Protein AF-A0A5Q4YEM4-F1 (afdb_monomer)

Foldseek 3Di:
DPPVVVVVVVPPDDDDDDDDDDDPVLPPDPPDPDPDPPDDPPDPPPPDDPDPDDPPPDPPPPPDDPPVVVVVCVPDPNDDDDDDDDDPVVVVVLVVPADVPGDSVNVVVVVVVVVVVVVVVVVVVSVVVVVVVVVCVVPVDDDDPVVVVVVVVVVVVVVCVVVVD

Mean predicted aligned error: 18.46 Å

Radius of gyration: 29.1 Å; Cα contacts (8 Å, |Δi|>4): 15; chains: 1; bounding box: 50×74×67 Å

Sequence (165 aa):
MQVSLIVHSHRQQLGPERRFPVPANWCPRPLQPTAGTIRAARKLSFILSAVGELAHAGADIWRLAPATQTQYIMNMKSAVIPQIRVEPELRAELESVLKPGETLTDFVEATVRSAIAFRRVQTAFHERAQAASEEYHRSGVATPVEAVLERLQGKLDAKRTKLGR

Secondary structure (DSSP, 8-state):
--SHHHHHTTSSS--S-------GGGSPPP----S-SSS-SS-SSSSSSS-SS-TTS-TTTTS---HHHHHHHHTS-----------HHHHHHHHHTPPTT--HHHHHHHHHHHHHHHHHHHHHHHHHHHHHHHHHHHH-----HHHHHHHHHHHHHHHHHHHT-

pLDDT: mean 71.56, std 24.93, range [30.62, 98.0]

Structure (mmCIF, N/CA/C/O backbone):
data_AF-A0A5Q4YEM4-F1
#
_entry.id   AF-A0A5Q4YEM4-F1
#
loop_
_atom_site.group_PDB
_atom_site.id
_atom_site.type_symbol
_atom_site.label_atom_id
_atom_site.label_alt_id
_atom_site.label_comp_id
_atom_site.label_asym_id
_atom_site.label_entity_id
_atom_site.label_seq_id
_atom_site.pdbx_PDB_ins_code
_atom_site.Cartn_x
_atom_site.Cartn_y
_atom_site.Cartn_z
_atom_site.occupancy
_atom_site.B_iso_or_equiv
_atom_site.auth_seq_id
_atom_site.auth_comp_id
_atom_site.auth_asym_id
_atom_site.auth_atom_id
_atom_site.pdbx_PDB_model_num
ATOM 1 N N . MET A 1 1 ? -2.338 -24.202 8.258 1.00 42.03 1 MET A N 1
ATOM 2 C CA . MET A 1 1 ? -2.752 -24.708 9.590 1.00 42.03 1 MET A CA 1
ATOM 3 C C . MET A 1 1 ? -1.785 -24.299 10.720 1.00 42.03 1 MET A C 1
ATOM 5 O O . MET A 1 1 ? -1.560 -25.082 11.626 1.00 42.03 1 MET A O 1
ATOM 9 N N . GLN A 1 2 ? -1.248 -23.066 10.736 1.00 41.59 2 GLN A N 1
ATOM 10 C CA . GLN A 1 2 ? -0.387 -22.588 11.844 1.00 41.59 2 GLN A CA 1
ATOM 11 C C . GLN A 1 2 ? -0.872 -21.292 12.522 1.00 41.59 2 GLN A C 1
ATOM 13 O O . GLN A 1 2 ? -0.432 -20.987 13.623 1.00 41.59 2 GLN A O 1
ATOM 18 N N . VAL A 1 3 ? -1.836 -20.566 11.941 1.00 36.28 3 VAL A N 1
ATOM 19 C CA . VAL A 1 3 ? -2.349 -19.307 12.526 1.00 36.28 3 VAL A CA 1
ATOM 20 C C . VAL A 1 3 ? -3.424 -19.554 13.602 1.00 36.28 3 VAL A C 1
ATOM 22 O O . VAL A 1 3 ? -3.610 -18.739 14.499 1.00 36.28 3 VAL A O 1
ATOM 25 N N . SER A 1 4 ? -4.086 -20.717 13.589 1.00 35.38 4 SER A N 1
ATOM 26 C CA . SER A 1 4 ? -5.119 -21.067 14.578 1.00 35.38 4 SER A CA 1
ATOM 27 C C . SER A 1 4 ? -4.565 -21.450 15.957 1.00 35.38 4 SER A C 1
ATOM 29 O O . SER A 1 4 ? -5.299 -21.352 16.940 1.00 35.38 4 SER A O 1
ATOM 31 N N . LEU A 1 5 ? -3.289 -21.852 16.059 1.00 34.88 5 LEU A N 1
ATOM 32 C CA . LEU A 1 5 ? -2.709 -22.303 17.332 1.00 34.88 5 LEU A CA 1
ATOM 33 C C . LEU A 1 5 ? -2.351 -21.152 18.285 1.00 34.88 5 LEU A C 1
ATOM 35 O O . LEU A 1 5 ? -2.429 -21.332 19.498 1.00 34.88 5 LEU A O 1
ATOM 39 N N . ILE A 1 6 ? -2.042 -19.959 17.766 1.00 39.66 6 ILE A N 1
ATOM 40 C CA . ILE A 1 6 ? -1.695 -18.798 18.605 1.00 39.66 6 ILE A CA 1
ATOM 41 C C . ILE A 1 6 ? -2.936 -18.246 19.327 1.00 39.66 6 ILE A C 1
ATOM 43 O O . ILE A 1 6 ? -2.851 -17.831 20.479 1.00 39.66 6 ILE A O 1
ATOM 47 N N . VAL A 1 7 ? -4.113 -18.306 18.695 1.00 44.16 7 VAL A N 1
ATOM 48 C CA . VAL A 1 7 ? -5.356 -17.755 19.268 1.00 44.16 7 VAL A CA 1
ATOM 49 C C . VAL A 1 7 ? -6.043 -18.734 20.230 1.00 44.16 7 VAL A C 1
ATOM 51 O O . VAL A 1 7 ? -6.673 -18.302 21.192 1.00 44.16 7 VAL A O 1
ATOM 54 N N . HIS A 1 8 ? -5.910 -20.052 20.033 1.00 36.00 8 HIS A N 1
ATOM 55 C CA . HIS A 1 8 ? -6.593 -21.034 20.890 1.00 36.00 8 HIS A CA 1
ATOM 56 C C . HIS A 1 8 ? -5.861 -21.359 22.198 1.00 36.00 8 HIS A C 1
ATOM 58 O O . HIS A 1 8 ? -6.528 -21.615 23.199 1.00 36.00 8 HIS A O 1
ATOM 64 N N . SER A 1 9 ? -4.525 -21.300 22.241 1.00 30.62 9 SER A N 1
ATOM 65 C CA . SER A 1 9 ? -3.789 -21.603 23.481 1.00 30.62 9 SER A CA 1
ATOM 66 C C . SER A 1 9 ? -3.907 -20.499 24.540 1.00 30.62 9 SER A C 1
ATOM 68 O O . SER A 1 9 ? -3.676 -20.758 25.717 1.00 30.62 9 SER A O 1
ATOM 70 N N . HIS A 1 10 ? -4.298 -19.283 24.147 1.00 34.16 10 HIS A N 1
ATOM 71 C CA . HIS A 1 10 ? -4.392 -18.124 25.041 1.00 34.16 10 HIS A CA 1
ATOM 72 C C . HIS A 1 10 ? -5.815 -17.866 25.580 1.00 34.16 10 HIS A C 1
ATOM 74 O O . HIS A 1 10 ? -6.051 -16.874 26.268 1.00 34.16 10 HIS A O 1
ATOM 80 N N . ARG A 1 11 ? -6.769 -18.757 25.265 1.00 41.03 11 ARG A N 1
ATOM 81 C CA . ARG A 1 11 ? -8.202 -18.626 25.588 1.00 41.03 11 ARG A CA 1
ATOM 82 C C . ARG A 1 11 ? -8.576 -19.118 26.994 1.00 41.03 11 ARG A C 1
ATOM 84 O O . ARG A 1 11 ? -9.630 -18.749 27.490 1.00 41.03 11 ARG A O 1
ATOM 91 N N . GLN A 1 12 ? -7.736 -19.923 27.652 1.00 37.47 12 GLN A N 1
ATOM 92 C CA . GLN A 1 12 ? -8.076 -20.551 28.942 1.00 37.47 12 GLN A CA 1
ATOM 93 C C . GLN A 1 12 ? -7.595 -19.806 30.204 1.00 37.47 12 GLN A C 1
ATOM 95 O O . GLN A 1 12 ? -7.765 -20.333 31.297 1.00 37.47 12 GLN A O 1
ATOM 100 N N . GLN A 1 13 ? -7.006 -18.604 30.112 1.00 39.69 13 GLN A N 1
ATOM 101 C CA . GLN A 1 13 ? -6.310 -18.014 31.275 1.00 39.69 13 GLN A CA 1
ATOM 102 C C . GLN A 1 13 ? -6.673 -16.588 31.710 1.00 39.69 13 GLN A C 1
ATOM 104 O O . GLN A 1 13 ? -6.055 -16.101 32.656 1.00 39.69 13 GLN A O 1
ATOM 109 N N . LEU A 1 14 ? -7.638 -15.888 31.111 1.00 39.97 14 LEU A N 1
ATOM 110 C CA . LEU A 1 14 ? -7.832 -14.468 31.442 1.00 39.97 14 LEU A CA 1
ATOM 111 C C . LEU A 1 14 ? -9.280 -14.158 31.835 1.00 39.97 14 LEU A C 1
ATOM 113 O O . LEU A 1 14 ? -10.164 -14.055 30.994 1.00 39.97 14 LEU A O 1
ATOM 117 N N . GLY A 1 15 ? -9.488 -14.044 33.152 1.00 36.62 15 GLY A N 1
ATOM 118 C CA . GLY A 1 15 ? -10.695 -13.500 33.775 1.00 36.62 15 GLY A CA 1
ATOM 119 C C . GLY A 1 15 ? -10.848 -11.980 33.571 1.00 36.62 15 GLY A C 1
ATOM 120 O O . GLY A 1 15 ? -9.995 -11.350 32.947 1.00 36.62 15 GLY A O 1
ATOM 121 N N . PRO A 1 16 ? -11.922 -11.377 34.108 1.00 39.47 16 PRO A N 1
ATOM 122 C CA . PRO A 1 16 ? -12.514 -10.137 33.585 1.00 39.47 16 PRO A CA 1
ATOM 123 C C . PRO A 1 16 ? -11.758 -8.817 33.840 1.00 39.47 16 PRO A C 1
ATOM 125 O O . PRO A 1 16 ? -12.246 -7.771 33.436 1.00 39.47 16 PRO A O 1
ATOM 128 N N . GLU A 1 17 ? -10.582 -8.817 34.469 1.00 43.53 17 GLU A N 1
ATOM 129 C CA . GLU A 1 17 ? -9.974 -7.587 35.010 1.00 43.53 17 GLU A CA 1
ATOM 130 C C . GLU A 1 17 ? -8.445 -7.550 34.860 1.00 43.53 17 GLU A C 1
ATOM 132 O O . GLU A 1 17 ? -7.721 -7.521 35.853 1.00 43.53 17 GLU A O 1
ATOM 137 N N . ARG A 1 18 ? -7.898 -7.565 33.630 1.00 43.19 18 ARG A N 1
ATOM 138 C CA . ARG A 1 18 ? -6.484 -7.185 33.417 1.00 43.19 18 ARG A CA 1
ATOM 139 C C . ARG A 1 18 ? -6.230 -6.390 32.134 1.00 43.19 18 ARG A C 1
ATOM 141 O O . ARG A 1 18 ? -6.162 -6.923 31.034 1.00 43.19 18 ARG A O 1
ATOM 148 N N . ARG A 1 19 ? -6.000 -5.093 32.365 1.00 44.91 19 ARG A N 1
ATOM 149 C CA . ARG A 1 19 ? -5.146 -4.138 31.638 1.00 44.91 19 ARG A CA 1
ATOM 150 C C . ARG A 1 19 ? -4.177 -4.835 30.664 1.00 44.91 19 ARG A C 1
ATOM 152 O O . ARG A 1 19 ? -3.261 -5.525 31.105 1.00 44.91 19 ARG A O 1
ATOM 159 N N . PHE A 1 20 ? -4.363 -4.631 29.358 1.00 41.72 20 PHE A N 1
ATOM 160 C CA . PHE A 1 20 ? -3.409 -5.088 28.343 1.00 41.72 20 PHE A CA 1
ATOM 161 C C . PHE A 1 20 ? -2.039 -4.433 28.594 1.00 41.72 20 PHE A C 1
ATOM 163 O O . PHE A 1 20 ? -1.951 -3.202 28.572 1.00 41.72 20 PHE A O 1
ATOM 170 N N . PRO A 1 21 ? -0.966 -5.205 28.845 1.00 43.59 21 PRO A N 1
ATOM 171 C CA . PRO A 1 21 ? 0.371 -4.642 28.927 1.00 43.59 21 PRO A CA 1
ATOM 172 C C . PRO A 1 21 ? 0.823 -4.254 27.513 1.00 43.59 21 PRO A C 1
ATOM 174 O O . PRO A 1 21 ? 1.083 -5.119 26.679 1.00 43.59 21 PRO A O 1
ATOM 177 N N . VAL A 1 22 ? 0.896 -2.951 27.232 1.00 51.44 22 VAL A N 1
ATOM 178 C CA . VAL A 1 22 ? 1.526 -2.438 26.007 1.00 51.44 22 VAL A CA 1
ATOM 179 C C . VAL A 1 22 ? 3.044 -2.597 26.172 1.00 51.44 22 VAL A C 1
ATOM 181 O O . VAL A 1 22 ? 3.603 -2.060 27.132 1.00 51.44 22 VAL A O 1
ATOM 184 N N . PRO A 1 23 ? 3.736 -3.356 25.306 1.00 45.03 23 PRO A N 1
ATOM 1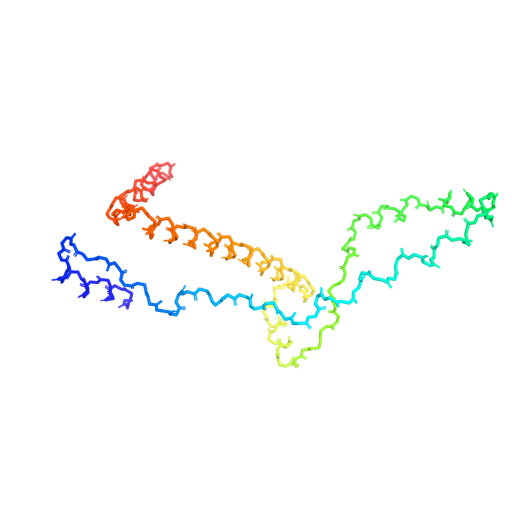85 C CA . PRO A 1 23 ? 5.175 -3.554 25.427 1.00 45.03 23 PRO A CA 1
ATOM 186 C C . PRO A 1 23 ? 5.929 -2.247 25.130 1.00 45.03 23 PRO A C 1
ATOM 188 O O . PRO A 1 23 ? 5.561 -1.486 24.238 1.00 45.03 23 PRO A O 1
ATOM 191 N N . ALA A 1 24 ? 7.010 -1.976 25.871 1.00 48.94 24 ALA A N 1
ATOM 192 C CA . ALA A 1 24 ? 7.738 -0.697 25.836 1.00 48.94 24 ALA A CA 1
ATOM 193 C C . ALA A 1 24 ? 8.311 -0.309 24.453 1.00 48.94 24 ALA A C 1
ATOM 195 O O . ALA A 1 24 ? 8.637 0.852 24.216 1.00 48.94 24 ALA A O 1
ATOM 196 N N . ASN A 1 25 ? 8.417 -1.263 23.525 1.00 51.84 25 ASN A N 1
ATOM 197 C CA . ASN A 1 25 ? 8.861 -1.045 22.147 1.00 51.84 25 ASN A CA 1
ATOM 198 C C . ASN A 1 25 ? 7.756 -0.520 21.207 1.00 51.84 25 ASN A C 1
ATOM 200 O O . ASN A 1 25 ? 8.048 -0.244 20.046 1.00 51.84 25 ASN A O 1
ATOM 204 N N . TRP A 1 26 ? 6.513 -0.398 21.683 1.00 45.00 26 TRP A N 1
ATOM 205 C CA . TRP A 1 26 ? 5.380 0.171 20.942 1.00 45.00 26 TRP A CA 1
ATOM 206 C C . TRP A 1 26 ? 5.171 1.667 21.203 1.00 45.00 26 TRP A C 1
ATOM 208 O O . TRP A 1 26 ? 4.361 2.291 20.522 1.00 45.00 26 TRP A O 1
ATOM 218 N N . CYS A 1 27 ? 5.927 2.271 22.126 1.00 42.03 27 CYS A N 1
ATOM 219 C CA . CYS A 1 27 ? 6.023 3.725 22.206 1.00 42.03 27 CYS A CA 1
ATOM 220 C C . CYS A 1 27 ? 6.849 4.232 21.012 1.00 42.03 27 CYS A C 1
ATOM 222 O O . CYS A 1 27 ? 8.035 3.890 20.918 1.00 42.03 27 CYS A O 1
ATOM 224 N N . PRO A 1 28 ? 6.288 5.049 20.099 1.00 45.97 28 PRO A N 1
ATOM 225 C CA . PRO A 1 28 ? 7.100 5.698 19.085 1.00 45.97 28 PRO A CA 1
ATOM 226 C C . PRO A 1 28 ? 8.147 6.564 19.793 1.00 45.97 28 PRO A C 1
ATOM 228 O O . PRO A 1 28 ? 7.828 7.408 20.630 1.00 45.97 28 PRO A O 1
ATOM 231 N N . ARG A 1 29 ? 9.425 6.316 19.487 1.00 50.56 29 ARG A N 1
ATOM 232 C CA . ARG A 1 29 ? 10.538 7.142 19.963 1.00 50.56 29 ARG A CA 1
ATOM 233 C C . ARG A 1 29 ? 10.246 8.589 19.530 1.00 50.56 29 ARG A C 1
ATOM 235 O O . ARG A 1 29 ? 9.991 8.783 18.339 1.00 50.56 29 ARG A O 1
ATOM 242 N N . PRO A 1 30 ? 10.270 9.591 20.430 1.00 41.69 30 PRO A N 1
ATOM 243 C CA . PRO A 1 30 ? 10.067 10.974 20.023 1.00 41.69 30 PRO A CA 1
ATOM 244 C C . PRO A 1 30 ? 11.093 11.316 18.942 1.00 41.69 30 PRO A C 1
ATOM 246 O O . PRO A 1 30 ?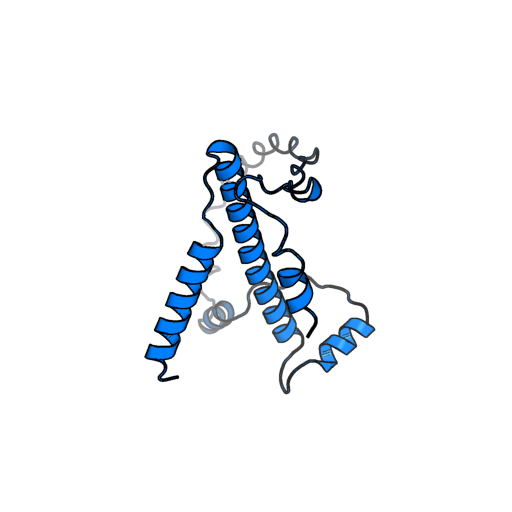 12.289 11.054 19.108 1.00 41.69 30 PRO A O 1
ATOM 249 N N . LEU A 1 31 ? 10.612 11.838 17.813 1.00 50.41 31 LEU A N 1
ATOM 250 C CA . LEU A 1 31 ? 11.459 12.370 16.753 1.00 50.41 31 LEU A CA 1
ATOM 251 C C . LEU A 1 31 ? 12.286 13.505 17.361 1.00 50.41 31 LEU A C 1
ATOM 253 O O . LEU A 1 31 ? 11.781 14.600 17.594 1.00 50.41 31 LEU A O 1
ATOM 257 N N . GLN A 1 32 ? 13.548 13.213 17.673 1.00 46.53 32 GLN A N 1
ATOM 258 C CA . GLN A 1 32 ? 14.498 14.209 18.145 1.00 46.53 32 GLN A CA 1
ATOM 259 C C . GLN A 1 32 ? 14.737 15.207 17.002 1.00 46.53 32 GLN A C 1
ATOM 261 O O . GLN A 1 32 ? 15.141 14.782 15.914 1.00 46.53 32 GLN A O 1
ATOM 266 N N . PRO A 1 33 ? 14.500 16.513 17.200 1.00 38.47 33 PRO A N 1
ATOM 267 C CA . PRO A 1 33 ? 14.860 17.511 16.208 1.00 38.47 33 PRO A CA 1
ATOM 268 C C . PRO A 1 33 ? 16.386 17.529 16.058 1.00 38.47 33 PRO A C 1
ATOM 270 O O . PRO A 1 33 ? 17.118 17.866 16.987 1.00 38.47 33 PRO A O 1
ATOM 273 N N . THR A 1 34 ? 16.890 17.146 14.884 1.00 47.75 34 THR A N 1
ATOM 274 C CA . THR A 1 34 ? 18.316 17.265 14.561 1.00 47.75 34 THR A CA 1
ATOM 275 C C . THR A 1 34 ? 18.705 18.741 14.502 1.00 47.75 34 THR A C 1
ATOM 277 O O . THR A 1 34 ? 18.004 19.543 13.884 1.00 47.75 34 THR A O 1
ATOM 280 N N . ALA A 1 35 ? 19.827 19.086 15.134 1.00 44.91 35 ALA A N 1
ATOM 281 C CA . ALA A 1 35 ? 20.363 20.433 15.332 1.00 44.91 35 ALA A CA 1
ATOM 282 C C . ALA A 1 35 ? 20.785 21.160 14.031 1.00 44.91 35 ALA A C 1
ATOM 284 O O . ALA A 1 35 ? 21.958 21.457 13.824 1.00 44.91 35 ALA A O 1
ATOM 285 N N . GLY A 1 36 ? 19.828 21.459 13.150 1.00 48.53 36 GLY A N 1
ATOM 286 C CA . GLY A 1 36 ? 20.057 22.159 11.879 1.00 48.53 36 GLY A CA 1
ATOM 287 C C . GLY A 1 36 ? 19.094 23.314 11.583 1.00 48.53 36 GLY A C 1
ATOM 288 O O . GLY A 1 36 ? 19.267 24.001 10.581 1.00 48.53 36 GLY A O 1
ATOM 289 N N . THR A 1 37 ? 18.102 23.577 12.437 1.00 45.66 37 THR A N 1
ATOM 290 C CA . THR A 1 37 ? 16.976 24.477 12.107 1.00 45.66 37 THR A CA 1
ATOM 291 C C . THR A 1 37 ? 17.111 25.898 12.669 1.00 45.66 37 THR A C 1
ATOM 293 O O . THR A 1 37 ? 16.112 26.577 12.876 1.00 45.66 37 THR A O 1
ATOM 296 N N . ILE A 1 38 ? 18.330 26.396 12.919 1.00 45.22 38 ILE A N 1
ATOM 297 C CA . ILE A 1 38 ? 18.543 27.803 13.321 1.00 45.22 38 ILE A CA 1
ATOM 298 C C . ILE A 1 38 ? 19.783 28.388 12.625 1.00 45.22 38 ILE A C 1
ATOM 300 O O . ILE A 1 38 ? 20.752 28.788 13.263 1.00 45.22 38 ILE A O 1
ATOM 304 N N . ARG A 1 39 ? 19.772 28.449 11.286 1.00 47.59 39 ARG A N 1
ATOM 305 C CA . ARG A 1 39 ? 20.594 29.411 10.520 1.00 47.59 39 ARG A CA 1
ATOM 306 C C . ARG A 1 39 ? 20.066 29.620 9.096 1.00 47.59 39 ARG A C 1
ATOM 308 O O . ARG A 1 39 ? 20.745 29.322 8.125 1.00 47.59 39 ARG A O 1
ATOM 315 N N . ALA A 1 40 ? 18.859 30.163 8.961 1.00 36.19 40 ALA A N 1
ATOM 316 C CA . ALA A 1 40 ? 18.396 30.703 7.674 1.00 36.19 40 ALA A CA 1
ATOM 317 C C . ALA A 1 40 ? 17.466 31.925 7.809 1.00 36.19 40 ALA A C 1
ATOM 319 O O . ALA A 1 40 ? 16.856 32.344 6.836 1.00 36.19 40 ALA A O 1
ATOM 320 N N . ALA A 1 41 ? 17.386 32.549 8.990 1.00 40.25 41 ALA A N 1
ATOM 321 C CA . ALA A 1 41 ? 16.551 33.733 9.233 1.00 40.25 41 ALA A CA 1
ATOM 322 C C . ALA A 1 41 ? 17.346 35.054 9.199 1.00 40.25 41 ALA A C 1
ATOM 324 O O . ALA A 1 41 ? 17.066 35.981 9.953 1.00 40.25 41 ALA A O 1
ATOM 325 N N . ARG A 1 42 ? 18.390 35.149 8.363 1.00 50.47 42 ARG A N 1
ATOM 326 C CA . ARG A 1 42 ? 19.161 36.396 8.213 1.00 50.47 42 ARG A CA 1
ATOM 327 C C . ARG A 1 42 ? 19.857 36.504 6.857 1.00 50.47 42 ARG A C 1
ATOM 329 O O . ARG A 1 42 ? 21.057 36.737 6.782 1.00 50.47 42 ARG A O 1
ATOM 336 N N . LYS A 1 43 ? 19.118 36.283 5.768 1.00 42.34 43 LYS A N 1
ATOM 337 C CA . LYS A 1 43 ? 19.582 36.643 4.416 1.00 42.34 43 LYS A CA 1
ATOM 338 C C . LYS A 1 43 ? 18.429 36.847 3.429 1.00 42.34 43 LYS A C 1
ATOM 340 O O . LYS A 1 43 ? 18.496 36.404 2.293 1.00 42.34 43 LYS A O 1
ATOM 345 N N . LEU A 1 44 ? 17.371 37.527 3.872 1.00 41.41 44 LEU A N 1
ATOM 346 C CA . LEU A 1 44 ? 16.264 37.958 3.011 1.00 41.41 44 LEU A CA 1
ATOM 347 C C . LEU A 1 44 ? 16.033 39.474 3.132 1.00 41.41 44 LEU A C 1
ATOM 349 O O . LEU A 1 44 ? 14.934 39.937 3.391 1.00 41.41 44 LEU A O 1
ATOM 353 N N . SER A 1 45 ? 17.106 40.259 3.005 1.00 45.75 45 SER A N 1
ATOM 354 C CA . SER A 1 45 ? 17.011 41.729 2.982 1.00 45.75 45 SER A CA 1
ATOM 355 C C . SER A 1 45 ? 17.981 42.393 1.996 1.00 45.75 45 SER A C 1
ATOM 357 O O . SER A 1 45 ? 18.177 43.598 2.072 1.00 45.75 45 SER A O 1
ATOM 359 N N . PHE A 1 46 ? 18.616 41.646 1.083 1.00 45.47 46 PHE A N 1
ATOM 360 C CA . PHE A 1 46 ? 19.676 42.220 0.234 1.00 45.47 46 PHE A CA 1
ATOM 361 C C . PHE A 1 46 ? 19.487 42.056 -1.281 1.00 45.47 46 PHE A C 1
ATOM 363 O O . PHE A 1 46 ? 20.359 42.451 -2.041 1.00 45.47 46 PHE A O 1
ATOM 370 N N . ILE A 1 47 ? 18.355 41.530 -1.757 1.00 41.94 47 ILE A N 1
ATOM 371 C CA . ILE A 1 47 ? 18.040 41.536 -3.199 1.00 41.94 47 ILE A CA 1
ATOM 372 C C . ILE A 1 47 ? 16.626 42.090 -3.401 1.00 41.94 47 ILE A C 1
ATOM 374 O O . ILE A 1 47 ? 15.734 41.406 -3.883 1.00 41.94 47 ILE A O 1
ATOM 378 N N . LEU A 1 48 ? 16.399 43.330 -2.957 1.00 44.34 48 LEU A N 1
ATOM 379 C CA . LEU A 1 48 ? 15.193 44.091 -3.304 1.00 44.34 48 LEU A CA 1
ATOM 380 C C . LEU A 1 48 ? 15.499 45.586 -3.514 1.00 44.34 48 LEU A C 1
ATOM 382 O O . LEU A 1 48 ? 14.765 46.453 -3.052 1.00 44.34 48 LEU A O 1
ATOM 386 N N . SER A 1 49 ? 16.606 45.903 -4.197 1.00 45.59 49 SER A N 1
ATOM 387 C CA . SER A 1 49 ? 16.928 47.293 -4.579 1.00 45.59 49 SER A CA 1
ATOM 388 C C . SER A 1 49 ? 17.527 47.460 -5.980 1.00 45.59 49 SER A C 1
ATOM 390 O O . SER A 1 49 ? 18.054 48.522 -6.277 1.00 45.59 49 SER A O 1
ATOM 392 N N . ALA A 1 50 ? 17.448 46.462 -6.867 1.00 47.09 50 ALA A N 1
ATOM 393 C CA . ALA A 1 50 ? 18.038 46.595 -8.205 1.00 47.09 50 ALA A CA 1
ATOM 394 C C . ALA A 1 50 ? 17.275 45.855 -9.315 1.00 47.09 50 ALA A C 1
ATOM 396 O O . ALA A 1 50 ? 17.884 45.163 -10.119 1.00 47.09 50 ALA A O 1
ATOM 397 N N . VAL A 1 51 ? 15.946 45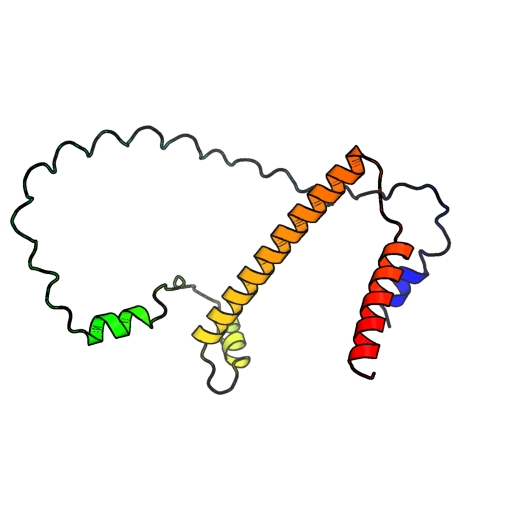.990 -9.373 1.00 43.84 51 VAL A N 1
ATOM 398 C CA . VAL A 1 51 ? 15.176 45.729 -10.609 1.00 43.84 51 VAL A CA 1
ATOM 399 C C . VAL A 1 51 ? 14.042 46.750 -10.683 1.00 43.84 51 VAL A C 1
ATOM 401 O O . VAL A 1 51 ? 12.865 46.432 -10.549 1.00 43.84 51 VAL A O 1
ATOM 404 N N . GLY A 1 52 ? 14.430 48.016 -10.788 1.00 42.16 52 GLY A N 1
ATOM 405 C CA . GLY A 1 52 ? 13.528 49.148 -10.953 1.00 42.16 52 GLY A CA 1
ATOM 406 C C . GLY A 1 52 ? 13.695 49.827 -12.303 1.00 42.16 52 GLY A C 1
ATOM 407 O O . GLY A 1 52 ? 13.426 51.005 -12.375 1.00 42.16 52 GLY A O 1
ATOM 408 N N . GLU A 1 53 ? 14.178 49.141 -13.343 1.00 45.19 53 GLU A N 1
ATOM 409 C CA . GLU A 1 53 ? 14.275 49.718 -14.691 1.00 45.19 53 GLU A CA 1
ATOM 410 C C . GLU A 1 53 ? 14.628 48.627 -15.700 1.00 45.19 53 GLU A C 1
ATOM 412 O O . GLU A 1 53 ? 15.791 48.333 -15.925 1.00 45.19 53 GLU A O 1
ATOM 417 N N . LEU A 1 54 ? 13.601 47.951 -16.220 1.00 40.19 54 LEU A N 1
ATOM 418 C CA . LEU A 1 54 ? 13.562 47.275 -17.534 1.00 40.19 54 LEU A CA 1
ATOM 419 C C . LEU A 1 54 ? 12.138 46.752 -17.838 1.00 40.19 54 LEU A C 1
ATOM 421 O O . LEU A 1 54 ? 11.930 45.858 -18.656 1.00 40.19 54 LEU A O 1
ATOM 425 N N . ALA A 1 55 ? 11.116 47.321 -17.194 1.00 40.88 55 ALA A N 1
ATOM 426 C CA . ALA A 1 55 ? 9.739 47.159 -17.623 1.00 40.88 55 ALA A CA 1
ATOM 427 C C . ALA A 1 55 ? 9.518 48.129 -18.786 1.00 40.88 55 ALA A C 1
ATOM 429 O O . ALA A 1 55 ? 9.230 49.282 -18.520 1.00 40.88 55 ALA A O 1
ATOM 430 N N . HIS A 1 56 ? 9.771 47.693 -20.029 1.00 40.19 56 HIS A N 1
ATOM 431 C CA . HIS A 1 56 ? 9.065 48.130 -21.256 1.00 40.19 56 HIS A CA 1
ATOM 432 C C . HIS A 1 56 ? 9.592 47.511 -22.569 1.00 40.19 56 HIS A C 1
ATOM 434 O O . HIS A 1 56 ? 9.052 47.817 -23.627 1.00 40.19 56 HIS A O 1
ATOM 440 N N . ALA A 1 57 ? 10.548 46.577 -22.550 1.00 44.06 57 ALA A N 1
ATOM 441 C CA . ALA A 1 57 ? 10.977 45.880 -23.770 1.00 44.06 57 ALA A CA 1
ATOM 442 C C . ALA A 1 57 ? 11.076 44.366 -23.537 1.00 44.06 57 ALA A C 1
ATOM 444 O O . ALA A 1 57 ? 12.111 43.854 -23.127 1.00 44.06 57 ALA A O 1
ATOM 445 N N . GLY A 1 58 ? 9.978 43.641 -23.758 1.00 39.47 58 GLY A N 1
ATOM 446 C CA . GLY A 1 58 ? 9.980 42.176 -23.634 1.00 39.47 58 GLY A CA 1
ATOM 447 C C . GLY A 1 58 ? 8.611 41.499 -23.571 1.00 39.47 58 GLY A C 1
ATOM 448 O O . GLY A 1 58 ? 8.539 40.313 -23.264 1.00 39.47 58 GLY A O 1
ATOM 449 N N . ALA A 1 59 ? 7.520 42.220 -23.847 1.00 43.97 59 ALA A N 1
ATOM 450 C CA . ALA A 1 59 ? 6.162 41.671 -23.804 1.00 43.97 59 ALA A CA 1
ATOM 451 C C . ALA A 1 59 ? 5.762 40.873 -25.065 1.00 43.97 59 ALA A C 1
ATOM 453 O O . ALA A 1 59 ? 4.620 40.429 -25.156 1.00 43.97 59 ALA A O 1
ATOM 454 N N . ASP A 1 60 ? 6.687 40.643 -26.004 1.00 47.91 60 ASP A N 1
ATOM 455 C CA . ASP A 1 60 ? 6.363 40.068 -27.319 1.00 47.91 60 ASP A CA 1
ATOM 456 C C . ASP A 1 60 ? 7.005 38.698 -27.604 1.00 47.91 60 ASP A C 1
ATOM 458 O O . ASP A 1 60 ? 6.805 38.138 -28.678 1.00 47.91 60 ASP A O 1
ATOM 462 N N . ILE A 1 61 ? 7.721 38.091 -26.647 1.00 44.12 61 ILE A N 1
ATOM 463 C CA . ILE A 1 61 ? 8.417 36.805 -26.883 1.00 44.12 61 ILE A CA 1
ATOM 464 C C . ILE A 1 61 ? 7.503 35.579 -26.660 1.00 44.12 61 ILE A C 1
ATOM 466 O O . ILE A 1 61 ? 7.789 34.492 -27.153 1.00 44.12 61 ILE A O 1
ATOM 470 N N . TRP A 1 62 ? 6.348 35.729 -26.000 1.00 45.41 62 TRP A N 1
ATOM 471 C CA . TRP A 1 62 ? 5.456 34.593 -25.693 1.00 45.41 62 TRP A CA 1
ATOM 472 C C . TRP A 1 62 ? 4.273 34.413 -26.652 1.00 45.41 62 TRP A C 1
ATOM 474 O O . TRP A 1 62 ? 3.444 33.528 -26.441 1.00 45.41 62 TRP A O 1
ATOM 484 N N . ARG A 1 63 ? 4.167 35.214 -27.720 1.00 51.16 63 ARG A N 1
ATOM 485 C CA . ARG A 1 63 ? 2.976 35.217 -28.587 1.00 51.16 63 ARG A CA 1
ATOM 486 C C . ARG A 1 63 ? 3.065 34.298 -29.810 1.00 51.16 63 ARG A C 1
ATOM 488 O O . ARG A 1 63 ? 2.288 34.499 -30.728 1.00 51.16 63 ARG A O 1
ATOM 495 N N . LEU A 1 64 ? 3.952 33.298 -29.853 1.00 52.94 64 LEU A N 1
ATOM 496 C CA . LEU A 1 64 ? 3.989 32.304 -30.944 1.00 52.94 64 LEU A CA 1
ATOM 497 C C . LEU A 1 64 ? 4.523 30.929 -30.491 1.00 52.94 64 LEU A C 1
ATOM 499 O O . LEU A 1 64 ? 5.468 30.398 -31.069 1.00 52.94 64 LEU A O 1
ATOM 503 N N . ALA A 1 65 ? 3.909 30.307 -29.481 1.00 53.75 65 ALA A N 1
ATOM 504 C CA . ALA A 1 65 ? 3.984 28.848 -29.381 1.00 53.75 65 ALA A CA 1
ATOM 505 C C . ALA A 1 65 ? 2.905 28.258 -30.313 1.00 53.75 65 ALA A C 1
ATOM 507 O O . ALA A 1 65 ? 1.726 28.570 -30.119 1.00 53.75 65 ALA A O 1
ATOM 508 N N . PRO A 1 66 ? 3.245 27.445 -31.334 1.00 61.91 66 PRO A N 1
ATOM 509 C CA . PRO A 1 66 ? 2.231 26.760 -32.128 1.00 61.91 66 PRO A CA 1
ATOM 510 C C . PRO A 1 66 ? 1.382 25.891 -31.192 1.00 61.91 66 PRO A C 1
ATOM 512 O O . PRO A 1 66 ? 1.916 25.213 -30.315 1.00 61.91 66 PRO A O 1
ATOM 515 N N . ALA A 1 67 ? 0.057 25.926 -31.358 1.00 55.12 67 ALA A N 1
ATOM 516 C CA . ALA A 1 67 ? -0.921 25.290 -30.463 1.00 55.12 67 ALA A CA 1
ATOM 517 C C . AL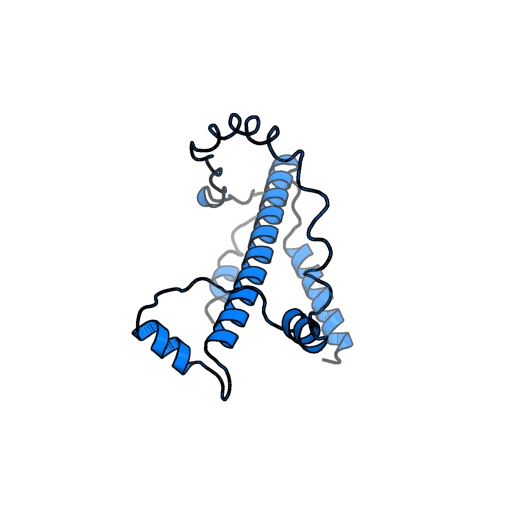A A 1 67 ? -0.658 23.790 -30.192 1.00 55.12 67 ALA A C 1
ATOM 519 O O . ALA A 1 67 ? -1.098 23.250 -29.177 1.00 55.12 67 ALA A O 1
ATOM 520 N N . THR A 1 68 ? 0.109 23.134 -31.064 1.00 51.94 68 THR A N 1
ATOM 521 C CA . THR A 1 68 ? 0.592 21.757 -30.917 1.00 51.94 68 THR A CA 1
ATOM 522 C C . THR A 1 68 ? 1.556 21.575 -29.739 1.00 51.94 68 THR A C 1
ATOM 524 O O . THR A 1 68 ? 1.474 20.567 -29.038 1.00 51.94 68 THR A O 1
ATOM 527 N N . GLN A 1 69 ? 2.418 22.556 -29.454 1.00 55.84 69 GLN A N 1
ATOM 528 C CA . GLN A 1 69 ? 3.401 22.501 -28.365 1.00 55.84 69 GLN A CA 1
ATOM 529 C C . GLN A 1 69 ? 2.716 22.513 -26.988 1.00 55.84 69 GLN A C 1
ATOM 531 O O . GLN A 1 69 ? 3.108 21.775 -26.085 1.00 55.84 69 GLN A O 1
ATOM 536 N N . THR A 1 70 ? 1.652 23.306 -26.839 1.00 51.94 70 THR A N 1
ATOM 537 C CA . THR A 1 70 ? 0.882 23.406 -25.591 1.00 51.94 70 THR A CA 1
ATOM 538 C C . THR A 1 70 ? 0.077 22.135 -25.326 1.00 51.94 70 THR A C 1
ATOM 540 O O . THR A 1 70 ? 0.034 21.666 -24.193 1.00 51.94 70 THR A O 1
ATOM 543 N N . GLN A 1 71 ? -0.514 21.523 -26.358 1.00 55.31 71 GLN A N 1
ATOM 544 C CA . GLN A 1 71 ? -1.243 20.258 -26.199 1.00 55.31 71 GLN A CA 1
ATOM 545 C C . GLN A 1 71 ? -0.315 19.079 -25.869 1.00 55.31 71 GLN A C 1
ATOM 547 O O . GLN A 1 71 ? -0.679 18.226 -25.062 1.00 55.31 71 GLN A O 1
ATOM 552 N N . TYR A 1 72 ? 0.900 19.059 -26.425 1.00 55.88 72 TYR A N 1
ATOM 553 C CA . TYR A 1 72 ? 1.897 18.030 -26.125 1.00 55.88 72 TYR A CA 1
ATOM 554 C C . TYR A 1 72 ? 2.383 18.107 -24.6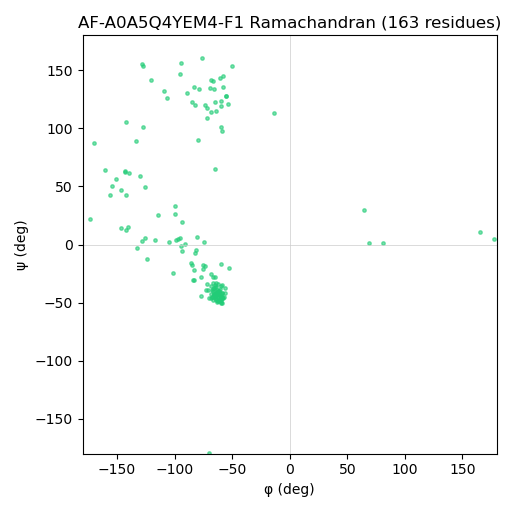70 1.00 55.88 72 TYR A C 1
ATOM 556 O O . TYR A 1 72 ? 2.371 17.104 -23.961 1.00 55.88 72 TYR A O 1
ATOM 564 N N . ILE A 1 73 ? 2.731 19.302 -24.180 1.00 59.09 73 ILE A N 1
ATOM 565 C CA . ILE A 1 73 ? 3.276 19.491 -22.824 1.00 59.09 73 ILE A CA 1
ATOM 566 C C . ILE A 1 73 ? 2.253 19.139 -21.730 1.00 59.09 73 ILE A C 1
ATOM 568 O O . ILE A 1 73 ? 2.630 18.582 -20.700 1.00 59.09 73 ILE A O 1
ATOM 572 N N . MET A 1 74 ? 0.962 19.404 -21.951 1.00 56.44 74 MET A N 1
ATOM 573 C CA . MET A 1 74 ? -0.084 19.167 -20.944 1.00 56.44 74 MET A CA 1
ATOM 574 C C . MET A 1 74 ? -0.457 17.684 -20.769 1.00 56.44 74 MET A C 1
ATOM 576 O O . MET A 1 74 ? -1.042 17.328 -19.749 1.00 56.44 74 MET A O 1
ATOM 580 N N . ASN A 1 75 ? -0.108 16.820 -21.731 1.00 62.69 75 ASN A N 1
ATOM 581 C CA . ASN A 1 75 ? -0.411 15.383 -21.704 1.00 62.69 75 ASN A CA 1
ATOM 582 C C . ASN A 1 75 ? 0.816 14.501 -21.379 1.00 62.69 75 ASN A C 1
ATOM 584 O O . ASN A 1 75 ? 0.710 13.275 -21.362 1.00 62.69 75 ASN A O 1
ATOM 588 N N . MET A 1 76 ? 1.989 15.091 -21.118 1.00 76.88 76 MET A N 1
ATOM 589 C CA . MET A 1 76 ? 3.204 14.349 -20.759 1.00 76.88 76 MET A CA 1
ATOM 590 C C . MET A 1 76 ? 3.418 14.250 -19.242 1.00 76.88 76 MET A C 1
ATOM 592 O O . MET A 1 76 ? 3.138 15.188 -18.497 1.00 76.88 76 MET A O 1
ATOM 596 N N . LYS A 1 77 ? 3.995 13.125 -18.785 1.00 71.06 77 LYS A N 1
ATOM 597 C CA . LYS A 1 77 ? 4.556 12.966 -17.429 1.00 71.06 77 LYS A CA 1
ATOM 598 C C . LYS A 1 77 ? 5.649 14.035 -17.237 1.00 71.06 77 LYS A C 1
ATOM 600 O O . LYS A 1 77 ? 6.767 13.874 -17.714 1.00 71.06 77 LYS A O 1
ATOM 605 N N . SER A 1 78 ? 5.301 15.150 -16.595 1.00 73.88 78 SER A N 1
ATOM 606 C CA . SER A 1 78 ? 6.107 16.384 -16.564 1.00 73.88 78 SER A CA 1
ATOM 607 C C . SER A 1 78 ? 7.230 16.392 -15.524 1.00 73.88 78 SER A C 1
ATOM 609 O O . SER A 1 78 ? 8.052 17.306 -15.508 1.00 73.88 78 SER A O 1
ATOM 611 N N . ALA A 1 79 ? 7.278 15.379 -14.660 1.00 78.31 79 ALA A N 1
ATOM 612 C CA . ALA A 1 79 ? 8.287 15.222 -13.625 1.00 78.31 79 ALA A CA 1
ATOM 613 C C . ALA A 1 79 ? 9.046 13.906 -13.811 1.00 78.31 79 ALA A C 1
ATOM 615 O O . ALA A 1 79 ? 8.462 12.874 -14.143 1.00 78.31 79 ALA A O 1
ATOM 616 N N . VAL A 1 80 ? 10.352 13.953 -13.560 1.00 83.62 80 VAL A N 1
ATOM 617 C CA . VAL A 1 80 ? 11.264 12.818 -13.716 1.00 83.62 80 VAL A CA 1
ATOM 618 C C . VAL A 1 80 ? 11.706 12.344 -12.333 1.00 83.62 80 VAL A C 1
ATOM 620 O O . VAL A 1 80 ? 12.096 13.151 -11.488 1.00 83.62 80 VAL A O 1
ATOM 623 N N . ILE A 1 81 ? 11.644 11.031 -12.096 1.00 85.44 81 ILE A N 1
ATOM 624 C CA . ILE A 1 81 ? 12.283 10.411 -10.928 1.00 85.44 81 ILE A CA 1
ATOM 625 C C . ILE A 1 81 ? 13.805 10.494 -11.142 1.00 85.44 81 ILE A C 1
ATOM 627 O O . ILE A 1 81 ? 14.258 10.202 -12.250 1.00 85.44 81 ILE A O 1
ATOM 631 N N . PRO A 1 82 ? 14.604 10.891 -10.133 1.00 86.88 82 PRO A N 1
ATOM 632 C CA . PRO A 1 82 ? 16.057 10.972 -10.260 1.00 86.88 82 PRO A CA 1
ATOM 633 C C . PRO A 1 82 ? 16.688 9.702 -10.836 1.00 86.88 82 PRO A C 1
ATOM 635 O O . PRO A 1 82 ? 16.173 8.601 -10.655 1.00 86.88 82 PRO A O 1
ATOM 638 N N . GLN A 1 83 ? 17.844 9.851 -11.483 1.00 86.44 83 GLN A N 1
ATOM 639 C CA . GLN A 1 83 ? 18.607 8.710 -11.984 1.00 86.44 83 GLN A CA 1
ATOM 640 C C . GLN A 1 83 ? 19.165 7.904 -10.804 1.00 86.44 83 GLN A C 1
ATOM 642 O O . GLN A 1 83 ? 20.005 8.398 -10.051 1.00 86.44 83 GLN A O 1
ATOM 647 N N . ILE A 1 84 ? 18.687 6.671 -10.638 1.00 88.94 84 ILE A N 1
ATOM 648 C CA . ILE A 1 84 ? 19.087 5.765 -9.556 1.00 88.94 84 ILE A CA 1
ATOM 649 C C . ILE A 1 84 ? 19.972 4.670 -10.148 1.00 88.94 84 ILE A C 1
ATOM 651 O O . ILE A 1 84 ? 19.586 3.992 -11.099 1.00 88.94 84 ILE A O 1
ATOM 655 N N . ARG A 1 85 ? 21.167 4.497 -9.576 1.00 93.06 85 ARG A N 1
ATOM 656 C CA . ARG A 1 85 ? 22.015 3.337 -9.864 1.00 93.06 85 ARG A CA 1
ATOM 657 C C . ARG A 1 85 ? 21.489 2.145 -9.075 1.00 93.06 85 ARG A C 1
ATOM 659 O O . ARG A 1 85 ? 21.202 2.281 -7.889 1.00 93.06 85 ARG A O 1
ATOM 666 N N . VAL A 1 86 ? 21.369 1.009 -9.744 1.00 93.75 86 VAL A N 1
ATOM 667 C CA . VAL A 1 86 ? 20.922 -0.256 -9.158 1.00 93.75 86 VAL A CA 1
ATOM 668 C C . VAL A 1 86 ? 21.932 -1.341 -9.491 1.00 93.75 86 VAL A C 1
ATOM 670 O O . VAL A 1 86 ? 22.617 -1.243 -10.512 1.00 93.75 86 VAL A O 1
ATOM 673 N N . GLU A 1 87 ? 22.003 -2.362 -8.643 1.00 97.00 87 GLU A N 1
ATOM 674 C CA . GLU A 1 87 ? 22.795 -3.557 -8.928 1.00 97.00 87 GLU A CA 1
ATOM 675 C C . GLU A 1 87 ? 22.282 -4.249 -10.204 1.00 97.00 87 GLU A C 1
ATOM 677 O O . GLU A 1 87 ? 21.066 -4.253 -10.459 1.00 97.00 87 GLU A O 1
ATOM 682 N N . PRO A 1 88 ? 23.175 -4.815 -11.032 1.00 95.94 88 PRO A N 1
ATOM 683 C CA . PRO A 1 88 ? 22.786 -5.444 -12.290 1.00 95.94 88 PRO A CA 1
ATOM 684 C C . PRO A 1 88 ? 21.863 -6.651 -12.079 1.00 95.94 88 PRO A C 1
ATOM 686 O O . PRO A 1 88 ? 20.937 -6.847 -12.866 1.00 95.94 88 PRO A O 1
ATOM 689 N N . GLU A 1 89 ? 22.043 -7.408 -10.997 1.00 96.94 89 GLU A N 1
ATOM 690 C CA . GLU A 1 89 ? 21.188 -8.543 -10.638 1.00 96.94 89 GLU A CA 1
ATOM 691 C C . GLU A 1 89 ? 19.763 -8.077 -10.324 1.00 96.94 89 GLU A C 1
ATOM 693 O O . GLU A 1 89 ? 18.800 -8.627 -10.854 1.00 96.94 89 GLU A O 1
ATOM 698 N N . LEU A 1 90 ? 19.620 -6.996 -9.546 1.00 95.12 90 LEU A N 1
ATOM 699 C CA . LEU A 1 90 ? 18.314 -6.412 -9.227 1.00 95.12 90 LEU A CA 1
ATOM 700 C C . LEU A 1 90 ? 17.594 -5.940 -10.495 1.00 95.12 90 LEU A C 1
ATOM 702 O O . LEU A 1 90 ? 16.384 -6.115 -10.634 1.00 95.12 90 LEU A O 1
ATOM 706 N N . ARG A 1 91 ? 18.332 -5.344 -11.436 1.00 94.00 91 ARG A N 1
ATOM 707 C CA . ARG A 1 91 ? 17.767 -4.938 -12.725 1.00 94.00 91 ARG A CA 1
ATOM 708 C C . ARG A 1 91 ? 17.278 -6.142 -13.532 1.00 94.00 91 ARG A C 1
ATOM 710 O O . ARG A 1 91 ? 16.184 -6.072 -14.086 1.00 94.00 91 ARG A O 1
ATOM 717 N N . ALA A 1 92 ? 18.056 -7.222 -13.581 1.00 95.50 92 ALA A N 1
ATOM 718 C CA . ALA A 1 92 ? 17.677 -8.440 -14.292 1.00 95.50 92 ALA A CA 1
ATOM 719 C C . ALA A 1 92 ? 16.418 -9.085 -13.686 1.00 95.50 92 ALA A C 1
ATOM 721 O O . ALA A 1 92 ? 15.511 -9.476 -14.420 1.00 95.50 92 ALA A O 1
ATOM 722 N N . GLU A 1 93 ? 16.315 -9.131 -12.355 1.00 95.75 93 GLU A N 1
ATOM 723 C CA . GLU A 1 93 ? 15.104 -9.591 -11.666 1.00 95.75 93 GLU A CA 1
ATOM 724 C C . GLU A 1 93 ? 13.885 -8.729 -12.023 1.00 95.75 93 GLU A C 1
ATOM 726 O O . GLU A 1 93 ? 12.832 -9.263 -12.372 1.00 95.75 93 GLU A O 1
ATOM 731 N N . LEU A 1 94 ? 14.037 -7.402 -12.003 1.00 93.94 94 LEU A N 1
ATOM 732 C CA . LEU A 1 94 ? 12.995 -6.450 -12.399 1.00 93.94 94 LEU A CA 1
ATOM 733 C C . LEU A 1 94 ? 12.511 -6.677 -13.833 1.00 93.94 94 LEU A C 1
ATOM 735 O O . LEU A 1 94 ? 11.309 -6.680 -14.075 1.00 93.94 94 LEU A O 1
ATOM 739 N N . GLU A 1 95 ? 13.430 -6.881 -14.775 1.00 93.56 95 GLU A N 1
ATOM 740 C CA . GLU A 1 95 ? 13.097 -7.158 -16.175 1.00 93.56 95 GLU A CA 1
ATOM 741 C C . GLU A 1 95 ? 12.399 -8.522 -16.334 1.00 93.56 95 GLU A C 1
ATOM 743 O O . GLU A 1 95 ? 11.490 -8.649 -17.153 1.00 93.56 95 GLU A O 1
ATOM 748 N N . SER A 1 96 ? 12.739 -9.518 -15.506 1.00 96.00 96 SER A N 1
ATOM 749 C CA . SER A 1 96 ? 12.119 -10.851 -15.548 1.00 96.00 96 SER A CA 1
ATOM 750 C C . SER A 1 96 ? 10.651 -10.886 -15.103 1.00 96.00 96 SER A C 1
ATOM 752 O O . SER A 1 96 ? 9.908 -11.777 -15.516 1.00 96.00 96 SER A O 1
ATOM 754 N N . VAL A 1 97 ? 10.218 -9.930 -14.271 1.00 96.31 97 VAL A N 1
ATOM 755 C CA . VAL A 1 97 ? 8.843 -9.868 -13.738 1.00 96.31 97 VAL A CA 1
ATOM 756 C C . VAL A 1 97 ? 7.905 -8.979 -14.560 1.00 96.31 97 VAL A C 1
ATOM 758 O O . VAL A 1 97 ? 6.720 -8.876 -14.228 1.00 96.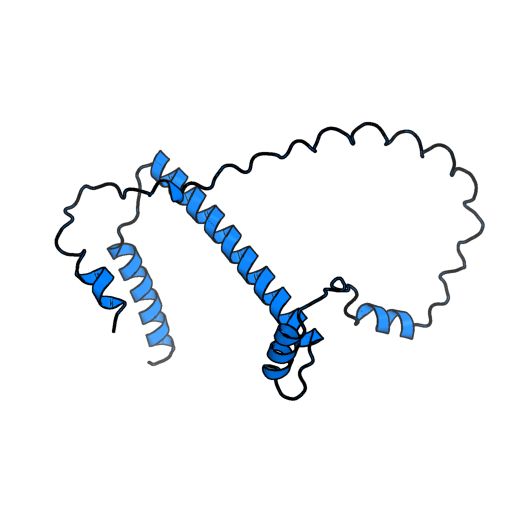31 97 VAL A O 1
ATOM 761 N N . LEU A 1 98 ? 8.408 -8.339 -15.622 1.00 96.44 98 LEU A N 1
ATOM 762 C CA . LEU A 1 98 ? 7.602 -7.497 -16.506 1.00 96.44 98 LEU A CA 1
ATOM 763 C C . LEU A 1 98 ? 6.574 -8.326 -17.276 1.00 96.44 98 LEU A C 1
ATOM 765 O O . LEU A 1 98 ? 6.846 -9.425 -17.767 1.00 96.44 98 LEU A O 1
ATOM 769 N N . LYS A 1 99 ? 5.373 -7.771 -17.430 1.00 95.69 99 LYS A N 1
ATOM 770 C CA . LYS A 1 99 ? 4.340 -8.355 -18.291 1.00 95.69 99 LYS A CA 1
ATOM 771 C C . LYS A 1 99 ? 4.646 -8.088 -19.770 1.00 95.69 99 LYS A C 1
ATOM 773 O O . LYS A 1 99 ? 5.363 -7.139 -20.092 1.00 95.69 99 LYS A O 1
ATOM 778 N N . PRO A 1 100 ? 4.061 -8.862 -20.703 1.00 94.00 100 PRO A N 1
ATOM 779 C CA . PRO A 1 100 ? 4.198 -8.587 -22.130 1.00 94.00 100 PRO A CA 1
ATOM 780 C C . PRO A 1 100 ? 3.792 -7.145 -22.473 1.00 94.00 100 PRO A C 1
ATOM 782 O O . PRO A 1 100 ? 2.658 -6.741 -22.221 1.00 94.00 100 PRO A O 1
ATOM 785 N N . GLY A 1 101 ? 4.726 -6.376 -23.041 1.00 92.56 101 GLY A N 1
ATOM 786 C CA . GLY A 1 101 ? 4.516 -4.972 -23.418 1.00 92.56 101 GLY A CA 1
ATOM 787 C C . GLY A 1 101 ? 4.647 -3.950 -22.280 1.00 92.56 101 GLY A C 1
ATOM 788 O O . GLY A 1 101 ? 4.464 -2.762 -22.529 1.00 92.56 101 GLY A O 1
ATOM 789 N N . GLU A 1 102 ? 4.968 -4.372 -21.055 1.00 94.50 102 GLU A N 1
ATOM 790 C CA . GLU A 1 102 ? 5.242 -3.473 -19.929 1.00 94.50 102 GLU A CA 1
ATOM 791 C C . GLU A 1 102 ? 6.697 -2.990 -19.966 1.00 94.50 102 GLU A C 1
ATOM 793 O O . GLU A 1 102 ? 7.621 -3.774 -20.183 1.00 94.50 102 GLU A O 1
ATOM 798 N N . THR A 1 103 ? 6.915 -1.691 -19.748 1.00 93.19 103 THR A N 1
ATOM 799 C CA . THR A 1 103 ? 8.267 -1.129 -19.657 1.00 93.19 103 THR A CA 1
ATOM 800 C C . THR A 1 103 ? 8.736 -1.046 -18.208 1.00 93.19 103 THR A C 1
ATOM 802 O O . THR A 1 103 ? 7.935 -0.906 -17.281 1.00 93.19 103 THR A O 1
ATOM 805 N N . LEU A 1 104 ? 10.056 -1.037 -18.003 1.00 92.19 104 LEU A N 1
ATOM 806 C CA . LEU A 1 104 ? 10.647 -0.824 -16.679 1.00 92.19 104 LEU A CA 1
ATOM 807 C C . LEU A 1 104 ? 10.172 0.498 -16.045 1.00 92.19 104 LEU A C 1
ATOM 809 O O . LEU A 1 104 ? 9.928 0.564 -14.843 1.00 92.19 104 LEU A O 1
ATOM 813 N N . THR A 1 105 ? 10.004 1.550 -16.852 1.00 90.56 105 THR A N 1
ATOM 814 C CA . THR A 1 105 ? 9.502 2.849 -16.387 1.00 90.56 105 THR A CA 1
ATOM 815 C C . THR A 1 105 ? 8.059 2.763 -15.896 1.00 90.56 105 THR A C 1
ATOM 817 O O . THR A 1 105 ? 7.758 3.324 -14.841 1.00 90.56 105 THR A O 1
ATOM 820 N N . ASP A 1 106 ? 7.181 2.056 -16.611 1.00 91.25 106 ASP A N 1
ATOM 821 C CA . ASP A 1 106 ? 5.780 1.894 -16.201 1.00 91.25 106 ASP A CA 1
ATOM 822 C C . ASP A 1 106 ? 5.671 1.081 -14.910 1.00 91.25 106 ASP A C 1
ATOM 824 O O . ASP A 1 106 ? 4.965 1.484 -13.980 1.00 91.25 106 ASP A O 1
ATOM 828 N N . PHE A 1 107 ? 6.443 -0.004 -14.810 1.00 93.38 107 PHE A N 1
ATOM 829 C CA . PHE A 1 107 ? 6.507 -0.822 -13.603 1.00 93.38 107 PHE A CA 1
ATOM 830 C C . PHE A 1 107 ? 6.991 -0.013 -12.390 1.00 93.38 107 PHE A C 1
ATOM 832 O O . PHE A 1 107 ? 6.377 -0.046 -11.317 1.00 93.38 107 PHE A O 1
ATOM 839 N N . VAL A 1 108 ? 8.080 0.750 -12.543 1.00 92.50 108 VAL A N 1
ATOM 840 C CA . VAL A 1 108 ? 8.638 1.579 -11.464 1.00 92.50 108 VAL A CA 1
ATOM 841 C C . VAL A 1 108 ? 7.658 2.676 -11.060 1.00 92.50 108 VAL A C 1
ATOM 843 O O . VAL A 1 108 ? 7.451 2.890 -9.865 1.00 92.50 108 VAL A O 1
ATOM 846 N N . GLU A 1 109 ? 6.998 3.339 -12.011 1.00 92.38 109 GLU A N 1
ATOM 847 C CA . GLU A 1 109 ? 5.977 4.336 -11.690 1.00 92.38 109 GLU A CA 1
ATOM 848 C C . GLU A 1 109 ? 4.829 3.722 -10.880 1.00 92.38 109 GLU A C 1
ATOM 850 O O . GLU A 1 109 ? 4.458 4.256 -9.827 1.00 92.38 109 GLU A O 1
ATOM 855 N N . ALA A 1 110 ? 4.270 2.602 -11.345 1.00 92.75 110 ALA A N 1
ATOM 856 C CA . ALA A 1 110 ? 3.175 1.919 -10.667 1.00 92.75 110 ALA A CA 1
ATOM 857 C C . ALA A 1 110 ? 3.579 1.499 -9.246 1.00 92.75 110 ALA A C 1
ATOM 859 O O . ALA A 1 110 ? 2.829 1.707 -8.285 1.00 92.75 110 ALA A O 1
ATOM 860 N N . THR A 1 111 ? 4.799 0.986 -9.096 1.00 94.25 111 THR A N 1
ATOM 861 C CA . THR A 1 111 ? 5.367 0.581 -7.808 1.00 94.25 111 THR A CA 1
ATOM 862 C C . THR A 1 111 ? 5.537 1.770 -6.867 1.00 94.25 111 THR A C 1
ATOM 864 O O . THR A 1 111 ? 5.097 1.705 -5.719 1.00 94.25 111 THR A O 1
ATOM 867 N N . VAL A 1 112 ? 6.101 2.888 -7.333 1.00 94.69 112 VAL A N 1
ATOM 868 C CA . VAL A 1 112 ? 6.265 4.110 -6.526 1.00 94.69 112 VAL A CA 1
ATOM 869 C C . VAL A 1 112 ? 4.906 4.667 -6.106 1.00 94.69 112 VAL A C 1
ATOM 871 O O . VAL A 1 112 ? 4.715 5.016 -4.939 1.00 94.69 112 VAL A O 1
ATOM 874 N N . ARG A 1 113 ? 3.926 4.692 -7.014 1.00 95.38 113 ARG A N 1
ATOM 875 C CA . ARG A 1 113 ? 2.555 5.119 -6.709 1.00 95.38 113 ARG A CA 1
ATOM 876 C C . ARG A 1 113 ? 1.924 4.245 -5.624 1.00 95.38 113 ARG A C 1
ATOM 878 O O . ARG A 1 113 ? 1.350 4.778 -4.672 1.00 95.38 113 ARG A O 1
ATOM 885 N N . SER A 1 114 ? 2.075 2.927 -5.736 1.00 96.12 114 SER A N 1
ATOM 886 C CA . SER A 1 114 ? 1.608 1.964 -4.733 1.00 96.12 114 SER A CA 1
ATOM 887 C C . SER A 1 114 ? 2.310 2.165 -3.386 1.00 96.12 114 SER A C 1
ATOM 889 O O . SER A 1 114 ? 1.652 2.270 -2.351 1.00 96.12 114 SER A O 1
ATOM 891 N N . ALA A 1 115 ? 3.634 2.337 -3.389 1.00 96.69 115 ALA A N 1
ATOM 892 C CA . ALA A 1 115 ? 4.423 2.574 -2.184 1.00 96.69 115 ALA A CA 1
ATOM 893 C C . ALA A 1 115 ? 4.020 3.874 -1.468 1.00 96.69 115 ALA A C 1
ATOM 895 O O . ALA A 1 115 ? 3.929 3.896 -0.241 1.00 96.69 115 ALA A O 1
ATOM 896 N N . ILE A 1 116 ? 3.730 4.950 -2.208 1.00 97.81 116 ILE A N 1
ATOM 897 C CA . ILE A 1 116 ? 3.221 6.207 -1.638 1.00 97.81 116 ILE A CA 1
ATOM 898 C C . ILE A 1 116 ? 1.846 5.991 -1.001 1.00 97.81 116 ILE A C 1
ATOM 900 O O . ILE A 1 116 ? 1.628 6.413 0.136 1.00 97.81 116 ILE A O 1
ATOM 904 N N . ALA A 1 117 ? 0.922 5.334 -1.707 1.00 97.31 117 ALA A N 1
ATOM 905 C CA . ALA A 1 117 ? -0.411 5.042 -1.182 1.00 97.31 117 ALA A CA 1
ATOM 906 C C . ALA A 1 117 ? -0.332 4.208 0.104 1.00 97.31 117 ALA A C 1
ATOM 908 O O . ALA A 1 117 ? -0.955 4.557 1.109 1.00 97.31 117 ALA A O 1
ATOM 909 N N . PHE A 1 118 ? 0.501 3.167 0.102 1.00 97.12 118 PHE A N 1
ATOM 910 C CA . PHE A 1 118 ? 0.755 2.333 1.268 1.00 97.12 118 PHE A CA 1
ATOM 911 C C . PHE A 1 118 ? 1.309 3.145 2.444 1.00 97.12 118 PHE A C 1
ATOM 913 O O . PHE A 1 118 ? 0.746 3.093 3.536 1.00 97.12 118 PHE A O 1
ATOM 920 N N . ARG A 1 119 ? 2.355 3.956 2.225 1.00 97.88 119 ARG A N 1
ATOM 921 C CA . ARG A 1 119 ? 2.957 4.786 3.283 1.00 97.88 119 ARG A CA 1
ATOM 922 C C . ARG A 1 119 ? 1.961 5.783 3.869 1.00 97.88 119 ARG A C 1
ATOM 924 O O . ARG A 1 119 ? 1.940 5.959 5.079 1.00 97.88 119 ARG A O 1
ATOM 931 N N . ARG A 1 120 ? 1.089 6.385 3.054 1.00 97.88 120 ARG A N 1
ATOM 932 C CA . ARG A 1 120 ? 0.026 7.280 3.546 1.00 97.88 120 ARG A CA 1
ATOM 933 C C . ARG A 1 120 ? -0.959 6.557 4.459 1.00 97.88 120 ARG A C 1
ATOM 935 O O . ARG A 1 120 ? -1.265 7.056 5.537 1.00 97.88 120 ARG A O 1
ATOM 942 N N . VAL A 1 121 ? -1.434 5.380 4.045 1.00 97.62 121 VAL A N 1
ATOM 943 C CA . VAL A 1 121 ? -2.343 4.561 4.864 1.00 97.62 121 VAL A CA 1
ATOM 944 C C . VAL A 1 121 ? -1.659 4.122 6.156 1.00 97.62 121 VAL A C 1
ATOM 946 O O . VAL A 1 121 ? -2.277 4.179 7.217 1.00 97.62 121 VAL A O 1
ATOM 949 N N . GLN A 1 122 ? -0.386 3.733 6.084 1.00 97.06 122 GLN A N 1
ATOM 950 C CA . GLN A 1 122 ? 0.406 3.334 7.242 1.00 97.06 122 GLN A CA 1
ATOM 951 C C . GLN A 1 122 ? 0.576 4.488 8.238 1.00 97.06 122 GLN A C 1
ATOM 953 O O . GLN A 1 122 ? 0.314 4.305 9.423 1.00 97.06 122 GLN A O 1
ATOM 958 N N . THR A 1 123 ? 0.953 5.681 7.772 1.00 97.62 123 THR A N 1
ATOM 959 C CA . THR A 1 123 ? 1.066 6.874 8.623 1.00 97.62 123 THR A CA 1
ATOM 960 C C . THR A 1 123 ? -0.268 7.209 9.284 1.00 97.62 123 THR A C 1
ATOM 962 O O . THR A 1 123 ? -0.331 7.300 10.505 1.00 97.62 123 THR A O 1
ATOM 965 N N . ALA A 1 124 ? -1.357 7.269 8.513 1.00 97.75 124 ALA A N 1
ATOM 966 C CA . ALA A 1 124 ? -2.685 7.560 9.054 1.00 97.75 124 ALA A CA 1
ATOM 967 C C . ALA A 1 124 ? -3.195 6.471 10.018 1.00 97.75 124 ALA A C 1
ATOM 969 O O . ALA A 1 124 ? -4.017 6.727 10.899 1.00 97.75 124 ALA A O 1
ATOM 970 N N . PHE A 1 125 ? -2.763 5.220 9.850 1.00 97.00 125 PHE A N 1
ATOM 971 C CA . PHE A 1 125 ? -3.046 4.161 10.812 1.00 97.00 125 PHE A CA 1
ATOM 972 C C . PHE A 1 125 ? -2.276 4.374 12.117 1.00 97.00 125 PHE A C 1
ATOM 974 O O . PHE A 1 125 ? -2.892 4.298 13.177 1.00 97.00 125 PHE A O 1
ATOM 981 N N . HIS A 1 126 ? -0.981 4.693 12.052 1.00 97.62 126 HIS A N 1
ATOM 982 C CA . HIS A 1 126 ? -0.178 4.982 13.242 1.00 97.62 126 HIS A CA 1
ATOM 983 C C . HIS A 1 126 ? -0.713 6.180 14.024 1.00 97.62 126 HIS A C 1
ATOM 985 O O . HIS A 1 126 ? -0.869 6.078 15.236 1.00 97.62 126 HIS A O 1
ATOM 991 N N . GLU A 1 127 ? -1.070 7.270 13.345 1.00 98.00 127 GLU A N 1
ATOM 992 C CA . GLU A 1 127 ? -1.655 8.455 13.985 1.00 98.00 127 GLU A CA 1
ATOM 993 C C . GLU A 1 127 ? -2.951 8.108 14.729 1.00 98.00 127 GLU A C 1
ATOM 995 O O . GLU A 1 127 ? -3.122 8.462 15.895 1.00 98.00 127 GLU A O 1
ATOM 1000 N N . ARG A 1 128 ? -3.847 7.338 14.096 1.00 97.31 128 ARG A N 1
ATOM 1001 C CA . ARG A 1 128 ? -5.093 6.888 14.738 1.00 97.31 128 ARG A CA 1
ATOM 1002 C C . ARG A 1 128 ? -4.849 5.922 15.892 1.00 97.31 128 ARG A C 1
ATOM 1004 O O . ARG A 1 128 ? -5.560 5.992 16.889 1.00 97.31 128 ARG A O 1
ATOM 1011 N N . ALA A 1 129 ? -3.881 5.019 15.761 1.00 95.69 129 ALA A N 1
ATOM 1012 C CA . ALA A 1 129 ? -3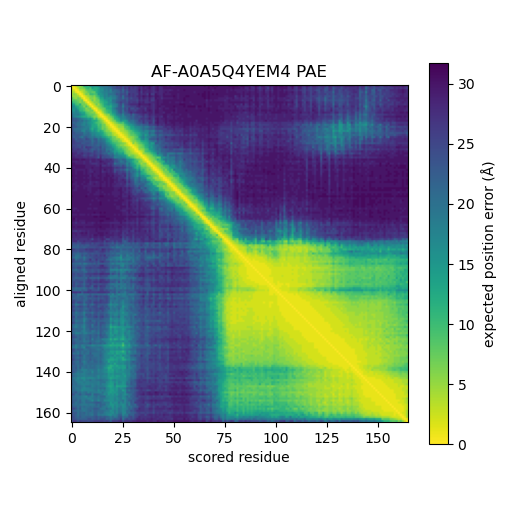.534 4.070 16.812 1.00 95.69 129 ALA A CA 1
ATOM 1013 C C . ALA A 1 129 ? -2.953 4.791 18.034 1.00 95.69 129 ALA A C 1
ATOM 1015 O O . ALA A 1 129 ? -3.344 4.495 19.160 1.00 95.69 129 ALA A O 1
ATOM 1016 N N . GLN A 1 130 ? -2.080 5.774 17.808 1.00 97.81 130 GLN A N 1
ATOM 1017 C CA . GLN A 1 130 ? -1.518 6.597 18.870 1.00 97.81 130 GLN A CA 1
ATOM 1018 C C . GLN A 1 130 ? -2.612 7.402 19.577 1.00 97.81 130 GLN A C 1
ATOM 1020 O O . GLN A 1 130 ? -2.727 7.308 20.795 1.00 97.81 130 GLN A O 1
ATOM 1025 N N . ALA A 1 131 ? -3.472 8.096 18.826 1.00 97.06 131 ALA A N 1
ATOM 1026 C CA . ALA A 1 131 ? -4.587 8.846 19.402 1.00 97.06 131 ALA A CA 1
ATOM 1027 C C . ALA A 1 131 ? -5.540 7.947 20.214 1.00 97.06 131 ALA A C 1
ATOM 1029 O O . ALA A 1 131 ? -5.961 8.312 21.308 1.00 97.06 131 ALA A O 1
ATOM 1030 N N . ALA A 1 132 ? -5.849 6.743 19.720 1.00 94.19 132 ALA A N 1
ATOM 1031 C CA . ALA A 1 132 ? -6.668 5.777 20.453 1.00 94.19 132 ALA A CA 1
ATOM 1032 C C . ALA A 1 132 ? -5.979 5.274 21.734 1.00 94.19 132 ALA A C 1
ATOM 1034 O O . ALA A 1 132 ? -6.641 5.081 22.752 1.00 94.19 132 ALA A O 1
ATOM 1035 N N . SER A 1 133 ? -4.659 5.079 21.701 1.00 95.62 133 SER A N 1
ATOM 1036 C CA . SER A 1 133 ? -3.882 4.679 22.877 1.00 95.62 133 SER A CA 1
ATOM 1037 C C . SER A 1 133 ? -3.850 5.784 23.930 1.00 95.62 133 SER A C 1
ATOM 1039 O O . SER A 1 133 ? -4.063 5.511 25.109 1.00 95.62 133 SER A O 1
ATOM 1041 N N . GLU A 1 134 ? -3.611 7.029 23.519 1.00 97.38 134 GLU A N 1
ATOM 1042 C CA . GLU A 1 134 ? -3.652 8.205 24.394 1.00 97.38 134 GLU A CA 1
ATOM 1043 C C . GLU A 1 134 ? -5.041 8.367 25.026 1.00 97.38 134 GLU A C 1
ATOM 1045 O O . GLU A 1 134 ? -5.154 8.574 26.236 1.00 97.38 134 GLU A O 1
ATOM 1050 N N . GLU A 1 135 ? -6.103 8.174 24.240 1.00 96.25 135 GLU A N 1
ATOM 1051 C CA . GLU A 1 135 ? -7.478 8.2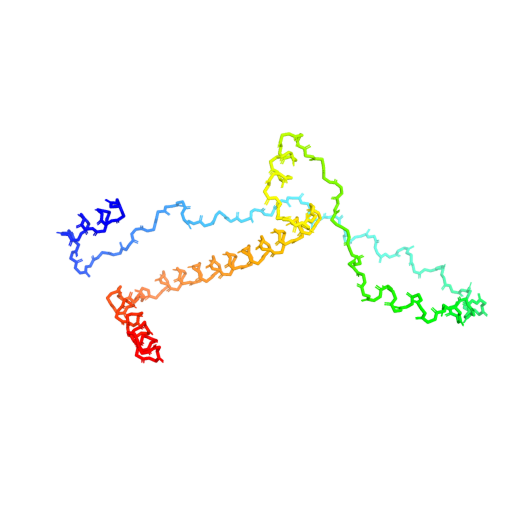15 24.734 1.00 96.25 135 GLU A CA 1
ATOM 1052 C C . GLU A 1 135 ? -7.762 7.130 25.766 1.00 96.25 135 GLU A C 1
ATOM 1054 O O . GLU A 1 135 ? -8.363 7.399 26.807 1.00 96.25 135 GLU A O 1
ATOM 1059 N N . TYR A 1 136 ? -7.316 5.904 25.505 1.00 95.88 136 TYR A N 1
ATOM 1060 C CA . TYR A 1 136 ? -7.465 4.802 26.444 1.00 95.88 136 TYR A CA 1
ATOM 1061 C C . TYR A 1 136 ? -6.677 5.054 27.733 1.00 95.88 136 TYR A C 1
ATOM 1063 O O . TYR A 1 136 ? -7.190 4.810 28.821 1.00 95.88 136 TYR A O 1
ATOM 1071 N N . HIS A 1 137 ? -5.461 5.596 27.651 1.00 95.94 137 HIS A N 1
ATOM 1072 C CA . HIS A 1 137 ? -4.694 5.954 28.845 1.00 95.94 137 HIS A CA 1
ATOM 1073 C C . HIS A 1 137 ? -5.362 7.060 29.667 1.00 95.94 137 HIS A C 1
ATOM 1075 O O . HIS A 1 137 ? -5.268 7.041 30.893 1.00 95.94 137 HIS A O 1
ATOM 1081 N N . ARG A 1 138 ? -6.053 7.996 29.010 1.00 96.62 138 ARG A N 1
ATOM 1082 C CA . ARG A 1 138 ? -6.782 9.088 29.662 1.00 96.62 138 ARG A CA 1
ATOM 1083 C C . ARG A 1 138 ? -8.111 8.645 30.275 1.00 96.62 138 ARG A C 1
ATOM 1085 O O . ARG A 1 138 ? -8.435 9.067 31.380 1.00 96.62 138 ARG A O 1
ATOM 1092 N N . SER A 1 139 ? -8.891 7.847 29.551 1.00 96.25 139 SER A N 1
ATOM 1093 C CA . SER A 1 139 ? -10.276 7.506 29.907 1.00 96.25 139 SER A CA 1
ATOM 1094 C C . SER A 1 139 ? -10.436 6.123 30.541 1.00 96.25 139 SER A C 1
ATOM 1096 O O . SER A 1 139 ? -11.415 5.882 31.240 1.00 96.25 139 SER A O 1
ATOM 1098 N N . GLY A 1 140 ? -9.516 5.195 30.274 1.00 94.88 140 GLY A N 1
ATOM 1099 C CA . GLY A 1 140 ? -9.649 3.773 30.601 1.00 94.88 140 GLY A CA 1
ATOM 1100 C C . GLY A 1 140 ? -10.714 3.031 29.784 1.00 94.88 140 GLY A C 1
ATOM 1101 O O . GLY A 1 140 ? -10.919 1.838 30.000 1.00 94.88 140 GLY A O 1
ATOM 1102 N N . VAL A 1 141 ? -11.401 3.699 28.850 1.00 92.94 141 VAL A N 1
ATOM 1103 C CA . VAL A 1 141 ? -12.520 3.120 28.099 1.00 92.94 141 VAL A CA 1
ATOM 1104 C C . VAL A 1 141 ? -12.000 2.351 26.889 1.00 92.94 141 VAL A C 1
ATOM 1106 O O . VAL A 1 141 ? -11.343 2.908 26.012 1.00 92.94 141 VAL A O 1
ATOM 1109 N N . ALA A 1 142 ? -12.342 1.066 26.811 1.00 91.75 142 ALA A N 1
ATOM 1110 C CA . ALA A 1 142 ? -12.058 0.204 25.669 1.00 91.75 142 ALA A CA 1
ATOM 1111 C C . ALA A 1 142 ? -13.330 -0.506 25.196 1.00 91.75 142 ALA A C 1
ATOM 1113 O O . ALA A 1 142 ? -14.270 -0.717 25.959 1.00 91.75 142 ALA A O 1
ATOM 1114 N N . THR A 1 143 ? -13.357 -0.891 23.919 1.00 92.25 143 THR A N 1
ATOM 1115 C CA . THR A 1 143 ? -14.433 -1.736 23.386 1.00 92.25 143 THR A CA 1
ATOM 1116 C C . THR A 1 143 ? -14.053 -3.212 23.547 1.00 92.25 143 THR A C 1
ATOM 1118 O O . THR A 1 143 ? -12.951 -3.579 23.129 1.00 92.25 143 THR A O 1
ATOM 1121 N N . PRO A 1 144 ? -14.939 -4.065 24.096 1.00 93.62 144 PRO A N 1
ATOM 1122 C CA . PRO A 1 144 ? -14.719 -5.508 24.149 1.00 93.62 144 PRO A CA 1
ATOM 1123 C C . PRO A 1 144 ? -14.513 -6.107 22.755 1.00 93.62 144 PRO A C 1
ATOM 1125 O O . PRO A 1 144 ? -15.141 -5.681 21.781 1.00 93.62 144 PRO A O 1
ATOM 1128 N N . VAL A 1 145 ? -13.657 -7.124 22.659 1.00 94.75 145 VAL A N 1
ATOM 1129 C CA . VAL A 1 145 ? -13.311 -7.764 21.380 1.00 94.75 145 VAL A CA 1
ATOM 1130 C C . VAL A 1 145 ? -14.538 -8.423 20.753 1.00 94.75 145 VAL A C 1
ATOM 1132 O O . VAL A 1 145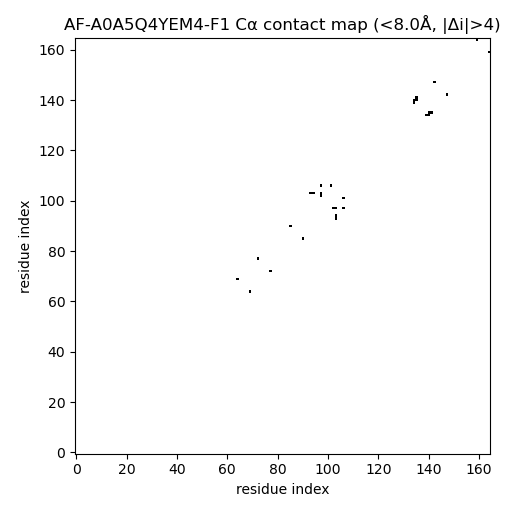 ? -14.751 -8.314 19.547 1.00 94.75 145 VAL A O 1
ATOM 1135 N N . GLU A 1 146 ? -15.378 -9.048 21.571 1.00 95.94 146 GLU A N 1
ATOM 1136 C CA . GLU A 1 146 ? -16.596 -9.749 21.169 1.00 95.94 146 GLU A CA 1
ATOM 1137 C C . GLU A 1 146 ? -17.549 -8.807 20.430 1.00 95.94 146 GLU A C 1
ATOM 1139 O O . GLU A 1 146 ? -17.999 -9.129 19.332 1.00 95.94 146 GLU A O 1
ATOM 1144 N N . ALA A 1 147 ? -17.760 -7.600 20.964 1.00 95.19 147 ALA A N 1
ATOM 1145 C CA . ALA A 1 147 ? -18.612 -6.585 20.346 1.00 95.19 147 ALA A CA 1
ATOM 1146 C C . ALA A 1 147 ? -18.064 -6.112 18.985 1.00 95.19 147 ALA A C 1
ATOM 1148 O O . ALA A 1 147 ? -18.822 -5.856 18.044 1.00 95.19 147 ALA A O 1
ATOM 1149 N N . VAL A 1 148 ? -16.735 -6.008 18.846 1.00 96.19 148 VAL A N 1
ATOM 1150 C CA . VAL A 1 148 ? -16.097 -5.665 17.564 1.00 96.19 148 VAL A CA 1
ATOM 1151 C C . VAL A 1 148 ? -16.276 -6.795 16.551 1.00 96.19 148 VAL A C 1
ATOM 1153 O O . VAL A 1 148 ? -16.638 -6.530 15.402 1.00 96.19 148 VAL A O 1
ATOM 1156 N N . LEU A 1 149 ? -16.043 -8.043 16.961 1.00 97.50 149 LEU A N 1
ATOM 1157 C CA . LEU A 1 149 ? -16.166 -9.215 16.095 1.00 97.50 149 LEU A CA 1
ATOM 1158 C C . LEU A 1 149 ? -17.606 -9.434 15.633 1.00 97.50 149 LEU A C 1
ATOM 1160 O O . LEU A 1 149 ? -17.822 -9.636 14.441 1.00 97.50 149 LEU A O 1
ATOM 1164 N N . GLU A 1 150 ? -18.584 -9.313 16.528 1.00 97.56 150 GLU A N 1
ATOM 1165 C CA . GLU A 1 150 ? -20.007 -9.414 16.194 1.00 97.56 150 GLU A CA 1
ATOM 1166 C C . GLU A 1 150 ? -20.405 -8.360 15.154 1.00 97.56 150 GLU A C 1
ATOM 1168 O O . GLU A 1 150 ? -21.009 -8.670 14.124 1.00 97.56 150 GLU A O 1
ATOM 1173 N N . ARG A 1 151 ? -19.966 -7.110 15.346 1.00 97.44 151 ARG A N 1
ATOM 1174 C CA . ARG A 1 151 ? -20.218 -6.031 14.385 1.00 97.44 151 ARG A CA 1
ATOM 1175 C C . ARG A 1 151 ? -19.574 -6.295 13.022 1.00 97.44 151 ARG A C 1
ATOM 1177 O O . ARG A 1 151 ? -20.158 -5.948 11.992 1.00 97.44 151 ARG A O 1
ATOM 1184 N N . LEU A 1 152 ? -18.358 -6.841 12.989 1.00 97.75 152 LEU A N 1
ATOM 1185 C CA . LEU A 1 152 ? -17.680 -7.192 11.739 1.00 97.75 152 LEU A CA 1
ATOM 1186 C C . LEU A 1 152 ? -18.379 -8.359 11.036 1.00 97.75 152 LEU A C 1
ATOM 1188 O O . LEU A 1 152 ? -18.595 -8.284 9.826 1.00 97.75 152 LEU A O 1
ATOM 1192 N N . GLN A 1 153 ? -18.791 -9.376 11.789 1.00 97.00 153 GLN A N 1
ATOM 1193 C CA . GLN A 1 153 ? -19.538 -10.520 11.283 1.00 97.00 153 GLN A CA 1
ATOM 1194 C C . GLN A 1 153 ? -20.871 -10.077 10.667 1.00 97.00 153 GLN A C 1
ATOM 1196 O O . GLN A 1 153 ? -21.130 -10.377 9.505 1.00 97.00 153 GLN A O 1
ATOM 1201 N N . GLY A 1 154 ? -21.639 -9.225 11.354 1.00 97.62 154 GLY A N 1
ATOM 1202 C CA . GLY A 1 154 ? -22.894 -8.683 10.822 1.00 97.62 154 GLY A CA 1
ATOM 1203 C C . GLY A 1 154 ? -22.718 -7.894 9.516 1.00 97.62 154 GLY A C 1
ATOM 1204 O O . GLY A 1 154 ? -23.541 -7.992 8.606 1.00 97.62 154 GLY A O 1
ATOM 1205 N N . LYS A 1 155 ? -21.611 -7.152 9.359 1.00 96.88 155 LYS A N 1
ATOM 1206 C CA . LYS A 1 155 ? -21.286 -6.479 8.086 1.00 96.88 155 LYS A CA 1
ATOM 1207 C C . LYS A 1 155 ? -20.974 -7.472 6.964 1.00 96.88 155 LYS A C 1
ATOM 1209 O O . LYS A 1 155 ? -21.356 -7.219 5.819 1.00 96.88 155 LYS A O 1
ATOM 1214 N N . LEU A 1 156 ? -20.258 -8.554 7.271 1.00 97.38 156 LEU A N 1
ATOM 1215 C CA . LEU A 1 156 ? -19.939 -9.604 6.304 1.00 97.38 156 LEU A CA 1
ATOM 1216 C C . LEU A 1 156 ? -21.196 -10.356 5.872 1.00 97.38 156 LEU A C 1
ATOM 1218 O O . LEU A 1 156 ? -21.400 -10.536 4.674 1.00 97.38 156 LEU A O 1
ATOM 1222 N N . ASP A 1 157 ? -22.063 -10.718 6.812 1.00 97.06 157 ASP A N 1
ATOM 1223 C CA . ASP A 1 157 ? -23.301 -11.439 6.517 1.00 97.06 157 ASP A CA 1
ATOM 1224 C C . ASP A 1 157 ? -24.260 -10.573 5.698 1.00 97.06 157 ASP A C 1
ATOM 1226 O O . ASP A 1 157 ? -24.737 -11.006 4.653 1.00 97.06 157 ASP A O 1
ATOM 1230 N N . ALA A 1 158 ? -24.410 -9.288 6.040 1.00 95.50 158 ALA A N 1
ATOM 1231 C CA . ALA A 1 158 ? -25.186 -8.351 5.226 1.00 95.50 158 ALA A CA 1
ATOM 1232 C C . ALA A 1 158 ? -24.647 -8.216 3.788 1.00 95.50 158 ALA A C 1
ATOM 1234 O O . ALA A 1 158 ? -25.414 -8.015 2.843 1.00 95.50 158 ALA A O 1
ATOM 1235 N N . LYS A 1 159 ? -23.324 -8.298 3.596 1.00 96.25 159 LYS A N 1
ATOM 1236 C CA . LYS A 1 159 ? -22.708 -8.302 2.262 1.00 96.25 159 LYS A CA 1
ATOM 1237 C C . LYS A 1 159 ? -22.943 -9.624 1.526 1.00 96.25 159 LYS A C 1
ATOM 1239 O O . LYS A 1 159 ? -23.206 -9.570 0.330 1.00 96.25 159 LYS A O 1
ATOM 1244 N N . ARG A 1 160 ? -22.883 -10.771 2.209 1.00 96.00 160 ARG A N 1
ATOM 1245 C CA . ARG A 1 160 ? -23.165 -12.102 1.640 1.00 96.00 160 ARG A CA 1
ATOM 1246 C C . ARG A 1 160 ? -24.604 -12.220 1.152 1.00 96.00 160 ARG A C 1
ATOM 1248 O O . ARG A 1 160 ? -24.811 -12.504 -0.024 1.00 96.00 160 ARG A O 1
ATOM 1255 N N . THR A 1 161 ? -25.571 -11.825 1.982 1.00 94.88 161 THR A N 1
ATOM 1256 C CA . THR A 1 161 ? -26.993 -11.798 1.607 1.00 94.88 161 THR A CA 1
ATOM 1257 C C . THR A 1 161 ? -27.232 -10.941 0.362 1.00 94.88 161 THR A C 1
ATOM 1259 O O . THR A 1 161 ? -27.957 -11.351 -0.538 1.00 94.88 161 THR A O 1
ATOM 1262 N N . LYS A 1 162 ? -26.578 -9.773 0.252 1.00 93.69 162 LYS A N 1
ATOM 1263 C CA . LYS A 1 162 ? -26.679 -8.902 -0.938 1.00 93.69 162 LYS A CA 1
ATOM 1264 C C . LYS A 1 162 ? -26.075 -9.508 -2.205 1.00 93.69 162 LYS A C 1
ATOM 1266 O O . LYS A 1 162 ? -26.489 -9.138 -3.296 1.00 93.69 162 LYS A O 1
ATOM 1271 N N . LEU A 1 163 ? -25.078 -10.378 -2.065 1.00 94.19 163 LEU A N 1
ATOM 1272 C CA . LEU A 1 163 ? -24.417 -11.056 -3.180 1.00 94.19 163 LEU A CA 1
ATOM 1273 C C . LEU A 1 163 ? -25.072 -12.407 -3.517 1.00 94.19 163 LEU A C 1
ATOM 1275 O O . LEU A 1 163 ? -24.604 -13.073 -4.436 1.00 94.19 163 LEU A O 1
ATOM 1279 N N . GLY A 1 164 ? -26.131 -12.805 -2.798 1.00 83.69 164 GLY A N 1
ATOM 1280 C CA . GLY A 1 164 ? -26.833 -14.073 -3.013 1.00 83.69 164 GLY A CA 1
ATOM 1281 C C . GLY A 1 164 ? -25.969 -15.305 -2.730 1.00 83.69 164 GLY A C 1
ATOM 1282 O O . GLY A 1 164 ? -26.148 -16.327 -3.388 1.00 83.69 164 GLY A O 1
ATOM 1283 N N . ARG A 1 165 ? -25.004 -15.189 -1.807 1.00 60.75 165 ARG A N 1
ATOM 1284 C CA . ARG A 1 165 ? -24.041 -16.242 -1.463 1.00 60.75 165 ARG A CA 1
ATOM 1285 C C . ARG A 1 165 ? -24.136 -16.649 -0.002 1.00 60.75 165 ARG A C 1
ATOM 1287 O O . ARG A 1 165 ? -24.373 -15.748 0.832 1.00 60.75 165 ARG A O 1
#

Solvent-accessible surface area (backbone atoms only — not comparable to full-atom values): 11221 Å² total; per-residue (Å²): 141,69,76,65,58,70,64,60,74,66,66,84,75,76,73,100,82,72,84,81,82,77,60,82,86,73,58,78,76,77,84,74,83,72,96,70,89,86,82,79,92,82,78,89,81,82,88,85,83,83,87,86,83,74,93,86,77,76,91,71,79,78,81,75,72,61,72,66,59,60,58,52,61,75,74,46,87,86,73,79,82,78,94,75,90,72,58,70,67,61,51,53,52,56,63,71,70,51,54,94,92,55,48,73,67,56,53,51,50,54,49,52,53,50,50,51,53,50,49,53,53,51,51,57,46,50,55,51,51,49,52,51,50,52,46,29,74,73,68,70,65,76,81,60,68,66,63,53,50,53,56,52,49,54,54,50,48,59,50,29,61,74,68,76,96